Protein AF-A0A849ZH54-F1 (afdb_monomer)

Secondary structure (DSSP, 8-state):
-PPP--EEEE-TTS-EEEEEE-SEEEEETTTEEEEEEEE--GGGT-TT-EEEEEEEEEE-SSSEEEEEEGGGTEEEEGGGEEEEEEETTEEEEEEPTT-SPEE----S-TT-----TTS-SS-EE-SEEEEE----HHHHHHHHHHHHHTT--

Nearest PDB structures (foldseek):
  3qij-assembly2_B  TM=5.606E-01  e=9.334E-01  Homo sapiens
  2ys5-assembly1_A  TM=4.175E-01  e=1.732E-01  Homo sapiens
  2yt2-assembly1_A  TM=3.460E-01  e=4.499E-01  Homo sapiens
  1xr0-assembly1_B  TM=3.762E-01  e=7.457E-01  Homo sapiens
  6ks7-assembly1_D  TM=3.188E-01  e=4.495E+00  Saccharomyces cerevisiae S288C

Structure (mmCIF, N/CA/C/O backbone):
data_AF-A0A849ZH54-F1
#
_entry.id   AF-A0A849ZH54-F1
#
loop_
_atom_site.group_PDB
_atom_site.id
_atom_site.type_symbol
_atom_site.label_atom_id
_atom_site.label_alt_id
_atom_site.label_comp_id
_atom_site.label_asym_id
_atom_site.label_entity_id
_atom_site.label_seq_id
_atom_site.pdbx_PDB_ins_code
_atom_site.Cartn_x
_atom_site.Cartn_y
_atom_site.Cartn_z
_atom_site.occupancy
_atom_site.B_iso_or_equiv
_atom_site.auth_seq_id
_atom_site.auth_comp_id
_atom_site.auth_asym_id
_atom_site.auth_atom_id
_atom_site.pdbx_PDB_model_num
ATOM 1 N N . MET A 1 1 ? 6.884 -21.372 -15.102 1.00 44.75 1 MET A N 1
ATOM 2 C CA . MET A 1 1 ? 6.346 -20.334 -14.201 1.00 44.75 1 MET A CA 1
ATOM 3 C C . MET A 1 1 ? 6.512 -19.010 -14.924 1.00 44.75 1 MET A C 1
ATOM 5 O O . MET A 1 1 ? 7.572 -18.832 -15.516 1.00 44.75 1 MET A O 1
ATOM 9 N N . LYS A 1 2 ? 5.486 -18.153 -15.005 1.00 44.09 2 LYS A N 1
ATOM 10 C CA . LYS A 1 2 ? 5.711 -16.824 -15.589 1.00 44.09 2 LYS A CA 1
ATOM 11 C C . LYS A 1 2 ? 6.677 -16.067 -14.667 1.00 44.09 2 LYS A C 1
ATOM 13 O O . LYS A 1 2 ? 6.489 -16.153 -13.454 1.00 44.09 2 LYS A O 1
ATOM 18 N N . PRO A 1 3 ? 7.700 -15.400 -15.213 1.00 52.31 3 PRO A N 1
ATOM 19 C CA . PRO A 1 3 ? 8.538 -14.484 -14.456 1.00 52.31 3 PRO A CA 1
ATOM 20 C C . PRO A 1 3 ? 7.681 -13.495 -13.671 1.00 52.31 3 PRO A C 1
ATOM 22 O O . PRO A 1 3 ? 6.709 -12.962 -14.210 1.00 52.31 3 PRO A O 1
ATOM 25 N N . TYR A 1 4 ? 8.028 -13.283 -12.404 1.00 55.50 4 TYR A N 1
ATOM 26 C CA . TYR A 1 4 ? 7.468 -12.191 -11.620 1.00 55.50 4 TYR A CA 1
ATOM 27 C C . TYR A 1 4 ? 7.847 -10.873 -12.301 1.00 55.50 4 TYR A C 1
ATOM 29 O O . TYR A 1 4 ? 9.029 -10.602 -12.519 1.00 55.50 4 TYR A O 1
ATOM 37 N N . ARG A 1 5 ? 6.836 -10.087 -12.670 1.00 60.19 5 ARG A N 1
ATOM 38 C CA . ARG A 1 5 ? 7.000 -8.741 -13.214 1.00 60.19 5 ARG A CA 1
ATOM 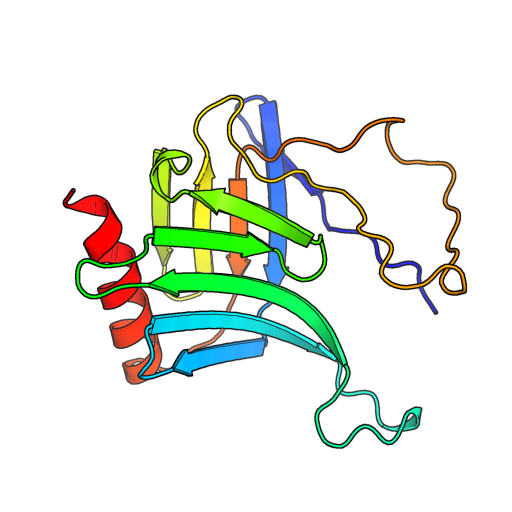39 C C . ARG A 1 5 ? 6.021 -7.813 -12.504 1.00 60.19 5 ARG A C 1
ATOM 41 O O . ARG A 1 5 ? 4.819 -7.956 -12.741 1.00 60.19 5 ARG A O 1
ATOM 48 N N . PRO A 1 6 ? 6.512 -6.879 -11.677 1.00 68.00 6 PRO A N 1
ATOM 49 C CA . PRO A 1 6 ? 5.701 -5.795 -11.153 1.00 68.00 6 PRO A CA 1
ATOM 50 C C . PRO A 1 6 ? 4.933 -5.090 -12.270 1.00 68.00 6 PRO A C 1
ATOM 52 O O . PRO A 1 6 ? 5.495 -4.772 -13.322 1.00 68.00 6 PRO A O 1
ATOM 55 N N . ALA A 1 7 ? 3.642 -4.846 -12.057 1.00 73.56 7 ALA A N 1
ATOM 56 C CA . ALA A 1 7 ? 2.856 -4.044 -12.980 1.00 73.56 7 ALA A CA 1
ATOM 57 C C . ALA A 1 7 ? 3.180 -2.561 -12.756 1.00 73.56 7 ALA A C 1
ATOM 59 O O . ALA A 1 7 ? 2.745 -1.970 -11.767 1.00 73.56 7 ALA A O 1
ATOM 60 N N . LEU A 1 8 ? 3.941 -1.982 -13.687 1.00 81.25 8 LEU A N 1
ATOM 61 C CA . LEU A 1 8 ? 4.301 -0.566 -13.701 1.00 81.25 8 LEU A CA 1
ATOM 62 C C . LEU A 1 8 ? 3.463 0.212 -14.711 1.00 81.25 8 LEU A C 1
ATOM 64 O O . LEU A 1 8 ? 3.198 -0.257 -15.821 1.00 81.25 8 LEU A O 1
ATOM 68 N N . SER A 1 9 ? 3.071 1.425 -14.335 1.00 82.69 9 SER A N 1
ATOM 69 C CA . SER A 1 9 ? 2.303 2.331 -15.184 1.00 82.69 9 SER A CA 1
ATOM 70 C C . SER A 1 9 ? 2.803 3.766 -15.063 1.00 82.69 9 SER A C 1
ATOM 72 O O . SER A 1 9 ? 3.165 4.216 -13.981 1.00 82.69 9 SER A O 1
ATOM 74 N N . ALA A 1 10 ? 2.840 4.485 -16.185 1.00 83.75 10 ALA A N 1
ATOM 75 C CA . ALA A 1 10 ? 3.179 5.902 -16.188 1.00 83.75 10 ALA A CA 1
ATOM 76 C C . ALA A 1 10 ? 1.974 6.735 -15.731 1.00 83.75 10 ALA A C 1
ATOM 78 O O . ALA A 1 10 ? 0.859 6.560 -16.232 1.00 83.75 10 ALA A O 1
ATOM 79 N N . MET A 1 11 ? 2.215 7.658 -14.808 1.00 81.25 11 MET A N 1
ATOM 80 C CA . MET A 1 11 ? 1.235 8.617 -14.316 1.00 81.25 11 MET A CA 1
ATOM 81 C C . MET A 1 11 ? 1.152 9.856 -15.230 1.00 81.25 11 MET A C 1
ATOM 83 O O . MET A 1 11 ? 2.096 10.150 -15.969 1.00 81.25 11 MET A O 1
ATOM 87 N N . PRO A 1 12 ? 0.039 10.622 -15.199 1.00 78.69 12 PRO A N 1
ATOM 88 C CA . PRO A 1 12 ? -0.126 11.825 -16.025 1.00 78.69 12 PRO A CA 1
ATOM 89 C C . PRO A 1 12 ? 0.923 12.925 -15.800 1.00 78.69 12 PRO A C 1
ATOM 91 O O . PRO A 1 12 ? 1.134 13.754 -16.683 1.00 78.69 12 PRO A O 1
ATOM 94 N N . ASP A 1 13 ? 1.560 12.947 -14.631 1.00 79.12 13 ASP A N 1
ATOM 95 C CA . ASP A 1 13 ? 2.627 13.879 -14.245 1.00 79.12 13 ASP A CA 1
ATOM 96 C C . ASP A 1 13 ? 4.038 13.394 -14.633 1.00 79.12 13 ASP A C 1
ATOM 98 O O . ASP A 1 13 ? 5.017 14.114 -14.430 1.00 79.12 13 ASP A O 1
ATOM 102 N N . GLY A 1 14 ? 4.146 12.204 -15.231 1.00 78.94 14 GLY A N 1
ATOM 103 C CA . GLY A 1 14 ? 5.406 11.579 -15.630 1.00 78.94 14 GLY A CA 1
ATOM 104 C C . GLY A 1 14 ? 6.041 10.680 -14.566 1.00 78.94 14 GLY A C 1
ATOM 105 O O . GLY A 1 14 ? 7.087 10.097 -14.847 1.00 78.94 14 GLY A O 1
ATOM 106 N N . GLY A 1 15 ? 5.431 10.542 -13.384 1.00 85.44 15 GLY A N 1
ATOM 107 C CA . GLY A 1 15 ? 5.848 9.581 -12.364 1.00 85.44 15 GLY A CA 1
ATOM 108 C C . GLY A 1 15 ? 5.530 8.129 -12.737 1.00 85.44 15 GLY A C 1
ATOM 109 O O . GLY A 1 15 ? 4.775 7.862 -13.677 1.00 85.44 15 GLY A O 1
ATOM 110 N N . ILE A 1 16 ? 6.091 7.177 -11.991 1.00 88.12 16 ILE A N 1
ATOM 111 C CA . ILE A 1 16 ? 5.796 5.747 -12.145 1.00 88.12 16 ILE A CA 1
ATOM 112 C C . ILE A 1 16 ? 4.961 5.261 -10.959 1.00 88.12 16 ILE A C 1
ATOM 114 O O . ILE A 1 16 ? 5.320 5.481 -9.806 1.00 88.12 16 ILE A O 1
ATOM 118 N N . GLU A 1 17 ? 3.850 4.591 -11.254 1.0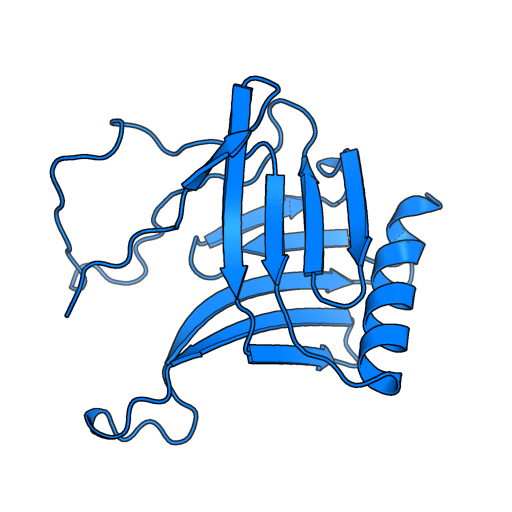0 88.56 17 GLU A N 1
ATOM 119 C CA . GLU A 1 17 ? 2.994 3.920 -10.278 1.00 88.56 17 GLU A CA 1
ATOM 120 C C . GLU A 1 17 ? 3.162 2.406 -10.396 1.00 88.56 17 GLU A C 1
ATOM 122 O O . GLU A 1 17 ? 3.014 1.845 -11.490 1.00 88.56 17 GLU A O 1
ATOM 127 N N . GLN A 1 18 ? 3.397 1.745 -9.262 1.00 88.12 18 GLN A N 1
ATOM 128 C CA . GLN A 1 18 ? 3.214 0.302 -9.136 1.00 88.12 18 GLN A CA 1
ATOM 129 C C . GLN A 1 18 ? 1.844 0.004 -8.529 1.00 88.12 18 GLN A C 1
ATOM 131 O O . GLN A 1 18 ? 1.379 0.711 -7.634 1.00 88.12 18 GLN A O 1
ATOM 136 N N . SER A 1 19 ? 1.189 -1.063 -8.992 1.00 88.19 19 SER A N 1
ATOM 137 C CA . SER A 1 19 ? -0.067 -1.509 -8.385 1.00 88.19 19 SER A CA 1
ATOM 138 C C . SER A 1 19 ? -0.172 -3.021 -8.249 1.00 88.19 19 SER A C 1
ATOM 140 O O . SER A 1 19 ? 0.349 -3.758 -9.087 1.00 88.19 19 SER A O 1
ATOM 142 N N . PHE A 1 20 ? -0.869 -3.475 -7.207 1.00 86.12 20 PHE A N 1
ATOM 143 C CA . PHE A 1 20 ? -1.232 -4.881 -7.022 1.00 86.12 20 PHE A CA 1
ATOM 144 C C . PHE A 1 20 ? -2.601 -5.028 -6.344 1.00 86.12 20 PHE A C 1
ATOM 146 O O . PHE A 1 20 ? -3.159 -4.064 -5.809 1.00 86.12 20 PHE A O 1
ATOM 153 N N . GLN A 1 21 ? -3.161 -6.238 -6.405 1.00 89.06 21 GLN A N 1
ATOM 154 C CA . GLN A 1 21 ? -4.436 -6.577 -5.779 1.00 89.06 21 GLN A CA 1
ATOM 155 C C . GLN A 1 21 ? -4.178 -7.399 -4.516 1.00 89.06 21 GLN A C 1
ATOM 157 O O . GLN A 1 21 ? -3.846 -8.579 -4.587 1.00 89.06 21 GLN A O 1
ATOM 162 N N . ALA A 1 22 ? -4.394 -6.800 -3.352 1.00 89.81 22 ALA A N 1
ATOM 163 C CA . ALA A 1 22 ? -4.395 -7.521 -2.097 1.00 89.81 22 ALA A CA 1
ATOM 164 C C . ALA A 1 22 ? -5.680 -8.351 -1.957 1.00 89.81 22 ALA A C 1
ATOM 166 O O . ALA A 1 22 ? -6.802 -7.842 -2.062 1.00 89.81 22 ALA A O 1
ATOM 167 N N . ASN A 1 23 ? -5.512 -9.645 -1.703 1.00 85.56 23 ASN A N 1
ATOM 168 C CA . ASN A 1 23 ? -6.587 -10.558 -1.309 1.00 85.56 23 ASN A CA 1
ATOM 169 C C . ASN A 1 23 ? -6.496 -10.956 0.173 1.00 85.56 23 ASN A C 1
ATOM 171 O O . ASN A 1 23 ? -7.401 -11.604 0.697 1.00 85.56 23 ASN A O 1
ATOM 175 N N . VAL A 1 24 ? -5.433 -10.523 0.850 1.00 85.38 24 VAL A N 1
ATOM 176 C CA . VAL A 1 24 ? -5.253 -10.591 2.294 1.00 85.38 24 VAL A CA 1
ATOM 177 C C . VAL A 1 24 ? -5.009 -9.178 2.801 1.00 85.38 24 VAL A C 1
ATOM 179 O O . VAL A 1 24 ? -4.145 -8.472 2.290 1.00 85.38 24 VAL A O 1
ATOM 182 N N . VAL A 1 25 ? -5.769 -8.772 3.813 1.00 88.94 25 VAL A N 1
ATOM 183 C CA . VAL A 1 25 ? -5.504 -7.551 4.577 1.00 88.94 25 VAL A CA 1
ATOM 184 C C . VAL A 1 25 ? -5.599 -7.914 6.046 1.00 88.94 25 VAL A C 1
ATOM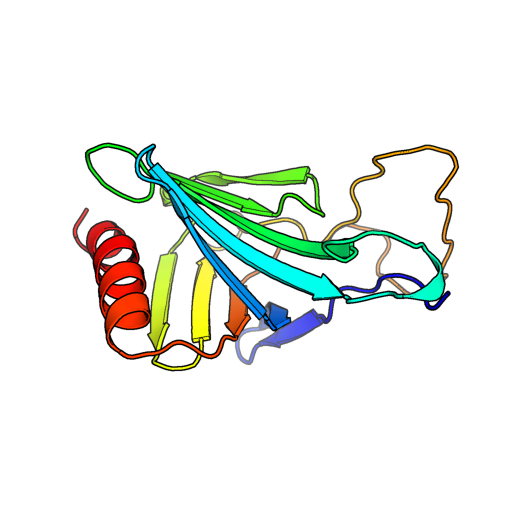 186 O O . VAL A 1 25 ? -6.624 -8.454 6.475 1.00 88.94 25 VAL A O 1
ATOM 189 N N . ALA A 1 26 ? -4.529 -7.662 6.787 1.00 86.94 26 ALA A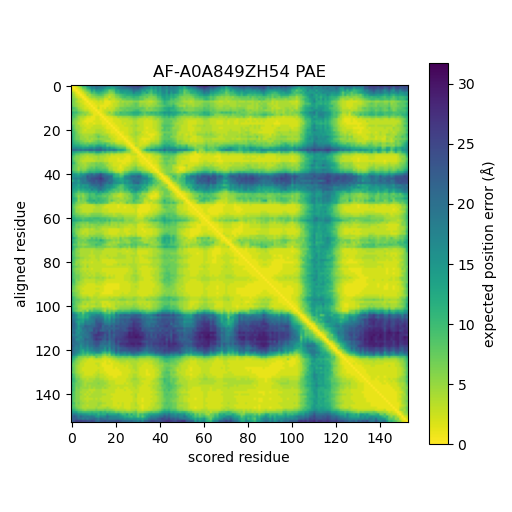 N 1
ATOM 190 C CA . ALA A 1 26 ? -4.409 -8.011 8.193 1.00 86.94 26 ALA A CA 1
ATOM 191 C C . ALA A 1 26 ? -3.962 -6.798 9.006 1.00 86.94 26 ALA A C 1
ATOM 193 O O . ALA A 1 26 ? -3.185 -5.975 8.531 1.00 86.94 26 ALA A O 1
ATOM 194 N N . THR A 1 27 ? -4.467 -6.713 10.229 1.00 84.44 27 THR A N 1
ATOM 195 C CA . THR A 1 27 ? -4.065 -5.731 11.236 1.00 84.44 27 THR A CA 1
ATOM 196 C C . THR A 1 27 ? -3.668 -6.506 12.479 1.00 84.44 27 THR A C 1
ATOM 198 O O . THR A 1 27 ? -4.493 -7.265 12.998 1.00 84.44 27 THR A O 1
ATOM 201 N N . GLU A 1 28 ? -2.437 -6.347 12.942 1.00 81.56 28 GLU A N 1
ATOM 202 C CA . GLU A 1 28 ? -1.966 -6.955 14.184 1.00 81.56 28 GLU A CA 1
ATOM 203 C C . GLU A 1 28 ? -2.032 -5.941 15.329 1.00 81.56 28 GLU A C 1
ATOM 205 O O . GLU A 1 28 ? -1.839 -4.744 15.122 1.00 81.56 28 GLU A O 1
ATOM 210 N N . GLU A 1 29 ? -2.315 -6.422 16.545 1.00 67.25 29 GLU A N 1
ATOM 211 C CA . GLU A 1 29 ? -2.353 -5.580 17.754 1.00 67.25 29 GLU A CA 1
ATOM 212 C C . GLU A 1 29 ? -0.990 -4.925 18.048 1.00 67.25 29 GLU A C 1
ATOM 214 O O . GLU A 1 29 ? -0.941 -3.904 18.725 1.00 67.25 29 GLU A O 1
ATOM 219 N N . GLU A 1 30 ? 0.100 -5.485 17.512 1.00 64.81 30 GLU A N 1
ATOM 220 C CA . GLU A 1 30 ? 1.484 -5.033 17.712 1.00 64.81 30 GLU A CA 1
ATOM 221 C C . GLU A 1 30 ? 1.950 -3.984 16.683 1.00 64.81 30 GLU A C 1
ATOM 223 O O . GLU A 1 30 ? 3.148 -3.798 16.504 1.00 64.81 30 GLU A O 1
ATOM 228 N N . GLY A 1 31 ? 1.022 -3.286 16.015 1.00 82.75 31 GLY A N 1
ATOM 229 C CA . GLY A 1 31 ? 1.376 -2.142 15.169 1.00 82.75 31 GLY A CA 1
ATOM 230 C C . GLY A 1 31 ? 1.779 -2.518 13.743 1.00 82.75 31 GLY A C 1
ATOM 231 O O . GLY A 1 31 ? 2.715 -1.960 13.186 1.00 82.75 31 GLY A O 1
ATOM 232 N N . LEU A 1 32 ? 1.078 -3.468 13.119 1.00 89.44 32 LEU A N 1
ATOM 233 C CA . LEU A 1 32 ? 1.321 -3.824 11.719 1.00 89.44 32 LEU A CA 1
ATOM 234 C C . LEU A 1 32 ? 0.019 -3.851 10.924 1.00 89.44 32 LEU A C 1
ATOM 236 O O . LEU A 1 32 ? -0.928 -4.556 11.279 1.00 89.44 32 LEU A O 1
ATOM 240 N N . LEU A 1 33 ? -0.003 -3.138 9.800 1.00 92.81 33 LEU A N 1
ATOM 241 C CA . LEU A 1 33 ? -1.028 -3.262 8.768 1.00 92.81 33 LEU A CA 1
ATOM 242 C C . LEU A 1 33 ? -0.401 -3.878 7.513 1.00 92.81 33 LEU A C 1
ATOM 244 O O . LEU A 1 33 ? 0.474 -3.294 6.883 1.00 92.81 33 LEU A O 1
ATOM 248 N N . ALA A 1 34 ? -0.866 -5.065 7.135 1.00 92.06 34 ALA A N 1
ATOM 249 C CA . ALA A 1 34 ? -0.330 -5.825 6.014 1.00 92.06 34 ALA A CA 1
ATOM 250 C C . ALA A 1 34 ? -1.357 -5.965 4.887 1.00 92.06 34 ALA A C 1
ATOM 252 O O . ALA A 1 34 ? -2.496 -6.378 5.117 1.00 92.06 34 ALA A O 1
ATOM 253 N N . PHE A 1 35 ? -0.925 -5.707 3.655 1.00 92.50 35 PHE A N 1
ATOM 254 C CA . PHE A 1 35 ? -1.660 -5.996 2.429 1.00 92.50 35 PHE A CA 1
ATOM 255 C C . PHE A 1 35 ? -0.891 -7.030 1.614 1.00 92.50 35 PHE A C 1
ATOM 257 O O . PHE A 1 35 ? 0.231 -6.777 1.183 1.00 92.50 35 PHE A O 1
ATOM 264 N N . GLY A 1 36 ? -1.500 -8.188 1.377 1.00 88.44 36 GLY A N 1
ATOM 265 C CA . GLY A 1 36 ? -0.874 -9.303 0.681 1.00 88.44 36 GLY A CA 1
ATOM 266 C C . GLY A 1 36 ? -1.664 -9.766 -0.536 1.00 88.44 36 GLY A C 1
ATOM 267 O O . GLY A 1 36 ? -2.891 -9.878 -0.485 1.00 88.44 36 GLY A O 1
ATOM 268 N N . GLU A 1 37 ? -0.955 -10.099 -1.613 1.00 85.00 37 GLU A N 1
ATOM 269 C CA . GLU A 1 37 ? -1.465 -10.962 -2.678 1.00 85.00 37 GLU A CA 1
ATOM 270 C C . GLU A 1 37 ? -0.953 -12.386 -2.457 1.00 85.00 37 GLU A C 1
ATOM 272 O O . GLU A 1 37 ? 0.243 -12.660 -2.564 1.00 85.00 37 GLU A O 1
ATOM 277 N N . VAL A 1 38 ? -1.865 -13.303 -2.152 1.00 79.19 38 VAL A N 1
ATOM 278 C CA . VAL A 1 38 ? -1.578 -14.719 -1.929 1.00 79.19 38 VAL A CA 1
ATOM 279 C C . VAL A 1 38 ? -2.158 -15.549 -3.065 1.00 79.19 38 VAL A C 1
ATOM 281 O O . VAL A 1 38 ? -3.376 -15.651 -3.223 1.00 79.19 38 VAL A O 1
ATOM 284 N N . LEU A 1 39 ? -1.293 -16.200 -3.840 1.00 78.00 39 LEU A N 1
ATOM 285 C CA . LEU A 1 39 ? -1.711 -17.187 -4.829 1.00 78.00 39 LEU A CA 1
ATOM 286 C C . LEU A 1 39 ? -1.946 -18.534 -4.145 1.00 78.00 39 LEU A C 1
ATOM 288 O O . LEU A 1 39 ? -1.014 -19.161 -3.633 1.00 78.00 39 LEU A O 1
ATOM 292 N N . LEU A 1 40 ? -3.195 -18.995 -4.159 1.00 70.50 40 LEU A N 1
ATOM 293 C CA . LEU A 1 40 ? -3.553 -20.341 -3.723 1.00 70.50 40 LEU A CA 1
ATOM 294 C C . LEU A 1 40 ? -3.071 -21.338 -4.783 1.00 70.50 40 LEU A C 1
ATOM 296 O O . LEU A 1 40 ? -3.651 -21.429 -5.863 1.00 70.50 40 LEU A O 1
ATOM 300 N N . ASP A 1 41 ? -1.988 -22.053 -4.488 1.00 65.38 41 ASP A N 1
ATOM 301 C CA . ASP A 1 41 ? -1.366 -22.993 -5.422 1.00 65.38 41 ASP A CA 1
ATOM 302 C C . ASP A 1 41 ? -1.356 -24.417 -4.844 1.00 65.38 41 ASP A C 1
ATOM 304 O O . ASP A 1 41 ? -0.405 -24.848 -4.186 1.00 65.38 41 ASP A O 1
ATOM 308 N N . ASP A 1 42 ? -2.447 -25.142 -5.102 1.00 52.16 42 ASP A N 1
ATOM 309 C CA . ASP A 1 42 ? -2.670 -26.553 -4.747 1.00 52.16 42 ASP A CA 1
ATOM 310 C C . ASP A 1 42 ? -1.485 -27.498 -5.093 1.00 52.16 42 ASP A C 1
ATOM 312 O O . ASP A 1 42 ? -1.039 -28.245 -4.219 1.00 52.16 42 ASP A O 1
ATOM 316 N N . PRO A 1 43 ? -0.849 -27.448 -6.288 1.00 57.06 43 PRO A N 1
ATOM 317 C CA . PRO A 1 43 ? 0.245 -28.364 -6.642 1.00 57.06 43 PRO A CA 1
ATOM 318 C C . PRO A 1 43 ? 1.534 -28.213 -5.817 1.00 57.06 43 PRO A C 1
ATOM 320 O O . PRO A 1 43 ? 2.377 -29.110 -5.869 1.00 57.06 43 PRO A O 1
ATOM 323 N N . ARG A 1 44 ? 1.719 -27.122 -5.059 1.00 58.38 44 ARG A N 1
ATOM 324 C CA . ARG A 1 44 ? 2.860 -26.968 -4.135 1.00 58.38 44 ARG A CA 1
ATOM 325 C C . ARG A 1 44 ? 2.559 -27.458 -2.717 1.00 58.38 44 ARG A C 1
ATOM 327 O O . ARG A 1 44 ? 3.471 -27.500 -1.896 1.00 58.38 44 ARG A O 1
ATOM 334 N N . GLY A 1 45 ? 1.310 -27.840 -2.430 1.00 55.41 45 GLY A N 1
ATOM 335 C CA . GLY A 1 45 ? 0.898 -28.358 -1.125 1.00 55.41 45 GLY A CA 1
ATOM 336 C C . GLY A 1 45 ? 1.057 -27.353 0.020 1.00 55.41 45 GLY A C 1
ATOM 337 O O . GLY A 1 45 ? 1.158 -27.764 1.174 1.00 55.41 45 GLY A O 1
ATOM 338 N N . LEU A 1 46 ? 1.116 -26.051 -0.284 1.00 57.44 46 LEU A N 1
ATOM 339 C CA . LEU A 1 46 ? 1.213 -25.004 0.728 1.00 57.44 46 LEU A CA 1
ATOM 340 C C . LEU A 1 46 ? -0.199 -24.693 1.245 1.00 57.44 46 LEU A C 1
ATOM 342 O O . LEU A 1 46 ? -0.995 -24.126 0.495 1.00 57.44 46 LEU A O 1
ATOM 346 N N . PRO A 1 47 ? -0.525 -25.019 2.511 1.00 58.69 47 PRO A N 1
ATOM 347 C CA . PRO A 1 47 ? -1.888 -24.901 3.039 1.00 58.69 47 PRO A CA 1
ATOM 348 C C . PRO A 1 47 ? -2.423 -23.462 3.055 1.00 58.69 47 PRO A C 1
ATOM 350 O O . PRO A 1 47 ? -3.628 -23.261 3.167 1.00 58.69 47 PRO A O 1
ATOM 353 N N . PHE A 1 48 ? -1.536 -22.474 2.920 1.00 67.25 48 PHE A N 1
ATOM 354 C CA . PHE A 1 48 ? -1.856 -21.051 2.982 1.00 67.25 48 PHE A CA 1
ATOM 355 C C . PHE A 1 48 ? -1.527 -20.298 1.682 1.00 67.25 48 PHE A C 1
ATOM 357 O O . PHE A 1 48 ? -1.651 -19.083 1.651 1.00 67.25 48 PHE A O 1
ATOM 364 N N . GLY A 1 49 ? -1.126 -20.992 0.607 1.00 72.06 49 GLY A N 1
ATOM 365 C CA . GLY A 1 49 ? -0.714 -20.366 -0.656 1.00 72.06 49 GLY A CA 1
ATOM 366 C C . GLY A 1 49 ? 0.709 -19.788 -0.644 1.00 72.06 49 GLY A C 1
ATOM 367 O O . GLY A 1 49 ? 1.520 -20.092 0.227 1.00 72.06 49 GLY A O 1
ATOM 368 N N . THR A 1 50 ? 1.047 -19.003 -1.670 1.00 73.56 50 THR A N 1
ATOM 369 C CA . THR A 1 50 ? 2.328 -18.286 -1.814 1.00 73.56 50 THR A CA 1
ATOM 370 C C . THR A 1 50 ? 2.074 -16.790 -1.877 1.00 73.56 50 THR A C 1
ATOM 372 O O . THR A 1 50 ? 1.336 -16.345 -2.753 1.00 73.56 50 THR A O 1
ATOM 375 N N . VAL A 1 51 ? 2.711 -16.029 -0.990 1.00 72.00 51 VAL A N 1
ATOM 376 C CA . VAL A 1 51 ? 2.724 -14.562 -1.052 1.00 72.00 51 VAL A CA 1
ATOM 377 C C . VAL A 1 51 ? 3.521 -14.127 -2.284 1.00 72.00 51 VAL A C 1
ATOM 379 O O . VAL A 1 51 ? 4.638 -14.597 -2.491 1.00 72.00 51 VAL A O 1
ATOM 382 N N . VAL A 1 52 ? 2.928 -13.273 -3.116 1.00 73.56 52 VAL A N 1
ATOM 383 C CA . VAL A 1 52 ? 3.544 -12.720 -4.335 1.00 73.56 52 VAL A CA 1
ATOM 384 C C . VAL A 1 52 ? 3.832 -11.232 -4.194 1.00 73.56 52 VAL A C 1
ATOM 386 O O . VAL A 1 52 ? 4.852 -10.778 -4.696 1.00 73.56 52 VAL A O 1
ATOM 389 N N . HIS A 1 53 ? 2.971 -10.509 -3.480 1.00 74.62 53 HIS A N 1
ATOM 390 C CA . HIS A 1 53 ? 3.174 -9.115 -3.105 1.00 74.62 53 HIS A CA 1
ATOM 391 C C . HIS A 1 53 ? 2.830 -8.941 -1.637 1.00 74.62 53 HIS A C 1
ATOM 393 O O . HIS A 1 53 ? 1.834 -9.507 -1.175 1.00 74.62 53 HIS A O 1
ATOM 399 N N . SER A 1 54 ? 3.626 -8.158 -0.916 1.00 83.44 54 SER A N 1
ATOM 400 C CA . SER A 1 54 ? 3.317 -7.800 0.466 1.00 83.44 54 SER A CA 1
ATOM 401 C C . SER A 1 54 ? 3.754 -6.377 0.760 1.00 83.44 54 SER A C 1
ATOM 403 O O . SER A 1 54 ? 4.949 -6.113 0.863 1.00 83.44 54 SER A O 1
ATOM 405 N N . LEU A 1 55 ? 2.778 -5.491 0.938 1.00 90.81 55 LEU A N 1
ATOM 406 C CA . LEU A 1 55 ? 2.994 -4.183 1.534 1.00 90.81 55 LEU A CA 1
ATOM 407 C C . LEU A 1 55 ? 2.770 -4.293 3.039 1.00 90.81 55 LEU A C 1
ATOM 409 O O . LEU A 1 55 ? 1.701 -4.721 3.474 1.00 90.81 55 LEU A O 1
ATOM 413 N N . LEU A 1 56 ? 3.764 -3.888 3.809 1.00 92.56 56 LEU A N 1
ATOM 414 C CA . LEU A 1 56 ? 3.713 -3.793 5.255 1.00 92.56 56 LEU A CA 1
ATOM 415 C C . LEU A 1 56 ? 3.749 -2.319 5.640 1.00 92.56 56 LEU A C 1
ATOM 417 O O . LEU A 1 56 ? 4.527 -1.543 5.092 1.00 92.56 56 LEU A O 1
ATOM 421 N N . ILE A 1 57 ? 2.883 -1.935 6.563 1.00 93.88 57 ILE A N 1
ATOM 422 C CA . ILE A 1 57 ? 2.856 -0.605 7.155 1.00 93.88 57 ILE A CA 1
ATOM 423 C C . ILE A 1 57 ? 3.113 -0.808 8.632 1.00 93.88 57 ILE A C 1
ATOM 425 O O . ILE A 1 57 ? 2.286 -1.396 9.334 1.00 93.88 57 ILE A O 1
ATOM 429 N N . HIS A 1 58 ? 4.287 -0.366 9.056 1.00 93.00 58 HIS A N 1
ATOM 430 C CA . HIS A 1 58 ? 4.706 -0.393 10.446 1.00 93.00 58 HIS A CA 1
ATOM 431 C C . HIS A 1 58 ? 4.050 0.784 11.150 1.00 93.00 58 HIS A C 1
ATOM 433 O O . HIS A 1 58 ? 4.054 1.902 10.633 1.00 93.00 58 HIS A O 1
ATOM 439 N N . CYS A 1 59 ? 3.433 0.516 12.288 1.00 90.88 59 CYS A N 1
ATOM 440 C CA . CYS A 1 59 ? 2.723 1.485 13.099 1.00 90.88 59 CYS A CA 1
ATOM 441 C C . CYS A 1 59 ? 3.247 1.437 14.533 1.00 90.88 59 CYS A C 1
ATOM 443 O O . CYS A 1 59 ? 3.543 0.363 15.056 1.00 90.88 59 CYS A O 1
ATOM 445 N N . ASP A 1 60 ? 3.284 2.589 15.181 1.00 88.25 60 ASP A N 1
ATOM 446 C CA . ASP A 1 60 ? 3.578 2.731 16.598 1.00 88.25 60 ASP A CA 1
ATOM 447 C C . ASP A 1 60 ? 2.344 3.254 17.363 1.00 88.25 60 ASP A C 1
ATOM 449 O O . ASP A 1 60 ? 1.200 3.096 16.923 1.00 88.25 60 ASP A O 1
ATOM 453 N N . GLU A 1 61 ? 2.560 3.825 18.552 1.00 82.62 61 GLU A N 1
ATOM 454 C CA . GLU A 1 61 ? 1.484 4.412 19.357 1.00 82.62 61 GLU A CA 1
ATOM 455 C C . GLU A 1 61 ? 0.899 5.693 18.731 1.00 82.62 61 GLU A C 1
ATOM 457 O O . GLU A 1 61 ? -0.262 6.018 19.002 1.00 82.62 61 GLU A O 1
ATOM 462 N N . ASP A 1 62 ? 1.671 6.391 17.892 1.00 81.94 62 ASP A N 1
ATOM 463 C CA . ASP A 1 62 ? 1.316 7.668 17.271 1.00 81.94 62 ASP A CA 1
ATOM 464 C C . ASP A 1 62 ? 0.773 7.498 15.834 1.00 81.94 62 ASP A C 1
ATOM 466 O O . ASP A 1 62 ? 0.048 8.365 15.334 1.00 81.94 62 ASP A O 1
ATOM 470 N N . GLY A 1 63 ? 1.021 6.357 15.185 1.00 86.38 63 GLY A N 1
ATOM 471 C CA . GLY A 1 63 ? 0.416 5.985 13.910 1.00 86.38 63 GLY A CA 1
ATOM 472 C C . GLY A 1 63 ? 1.374 5.253 12.969 1.00 86.38 63 GLY A C 1
ATOM 473 O O . GLY A 1 63 ? 2.311 4.599 13.404 1.00 86.38 63 GLY A O 1
ATOM 474 N N . PRO A 1 64 ? 1.120 5.286 11.653 1.00 91.19 64 PRO A N 1
ATOM 475 C CA . PRO A 1 64 ? 2.035 4.725 10.662 1.00 91.19 64 PRO A CA 1
ATOM 476 C C . PRO A 1 64 ? 3.407 5.423 10.642 1.00 91.19 64 PRO A C 1
ATOM 478 O O . PRO A 1 64 ? 3.483 6.619 10.375 1.00 91.19 64 PRO A O 1
ATOM 481 N N . GLU A 1 65 ? 4.484 4.660 10.826 1.00 92.81 65 GLU A N 1
ATOM 482 C CA . GLU A 1 65 ? 5.869 5.155 10.828 1.00 92.81 65 GLU A CA 1
ATOM 483 C C . GLU A 1 65 ? 6.616 4.845 9.531 1.00 92.81 65 GLU A C 1
ATOM 485 O O . GLU A 1 65 ? 7.374 5.677 9.043 1.00 92.81 65 GLU A O 1
ATOM 490 N N . ALA A 1 66 ? 6.396 3.667 8.941 1.00 93.38 66 ALA A N 1
ATOM 491 C CA . ALA A 1 66 ? 7.137 3.234 7.760 1.00 93.38 66 ALA A CA 1
ATOM 492 C C . ALA A 1 66 ? 6.300 2.353 6.835 1.00 93.38 66 ALA A C 1
ATOM 494 O O . ALA A 1 66 ? 5.389 1.637 7.258 1.00 93.38 66 ALA A O 1
ATOM 495 N N . ILE A 1 67 ? 6.650 2.384 5.553 1.00 93.31 67 ILE A N 1
ATOM 496 C CA . ILE A 1 67 ? 6.082 1.537 4.510 1.00 93.31 67 ILE A CA 1
ATOM 497 C C . ILE A 1 67 ? 7.188 0.644 3.973 1.00 93.31 67 ILE A C 1
ATOM 499 O O . ILE A 1 67 ? 8.185 1.130 3.446 1.00 93.31 67 ILE A O 1
ATOM 503 N N . GLU A 1 68 ? 6.983 -0.662 4.049 1.00 91.38 68 GLU A N 1
ATOM 504 C CA . GLU A 1 68 ? 7.906 -1.668 3.546 1.00 91.38 68 GLU A CA 1
ATOM 505 C C . GLU A 1 68 ? 7.246 -2.500 2.452 1.00 91.38 68 GLU A C 1
ATOM 507 O O . GLU A 1 68 ? 6.168 -3.073 2.626 1.00 91.38 68 GLU A O 1
ATOM 512 N N . PHE A 1 69 ? 7.935 -2.622 1.322 1.00 86.38 69 PHE A N 1
ATOM 513 C CA . PHE A 1 69 ? 7.573 -3.568 0.287 1.00 86.38 69 PHE A CA 1
ATOM 514 C C . PHE A 1 69 ? 8.409 -4.834 0.449 1.00 86.38 69 PHE A C 1
ATOM 516 O O . PHE A 1 69 ? 9.489 -4.986 -0.122 1.00 86.38 69 PHE A O 1
ATOM 523 N N . ASN A 1 70 ? 7.915 -5.750 1.276 1.00 78.44 70 ASN A N 1
ATOM 524 C CA . ASN A 1 70 ? 8.712 -6.872 1.764 1.00 78.44 70 ASN A CA 1
ATOM 525 C C . ASN A 1 70 ? 9.158 -7.835 0.637 1.00 78.44 70 ASN A C 1
ATOM 527 O O . ASN A 1 70 ? 10.259 -8.377 0.702 1.00 78.44 70 ASN A O 1
ATOM 531 N N . ASP A 1 71 ? 8.396 -7.990 -0.457 1.00 73.50 71 ASP A N 1
ATOM 532 C CA . ASP A 1 71 ? 8.844 -8.770 -1.629 1.00 73.50 71 ASP A CA 1
ATOM 533 C C . ASP A 1 71 ? 9.978 -8.098 -2.422 1.00 73.50 71 ASP A C 1
ATOM 535 O O . ASP A 1 71 ? 10.690 -8.767 -3.174 1.00 73.50 71 ASP A O 1
ATOM 539 N N . GLN A 1 72 ? 10.175 -6.795 -2.230 1.00 73.38 72 GLN A N 1
ATOM 540 C CA . GLN A 1 72 ? 11.220 -5.995 -2.865 1.00 73.38 72 GLN A CA 1
ATOM 541 C C . GLN A 1 72 ? 12.282 -5.525 -1.868 1.00 73.38 72 GLN A C 1
ATOM 543 O O . GLN A 1 72 ? 13.132 -4.724 -2.243 1.00 73.38 72 GLN A O 1
ATOM 548 N N . GLY A 1 73 ? 12.252 -6.030 -0.626 1.00 75.00 73 GLY A N 1
ATOM 549 C CA . GLY A 1 73 ? 13.238 -5.774 0.427 1.00 75.00 73 GLY A CA 1
ATOM 550 C C . GLY A 1 73 ? 13.620 -4.303 0.587 1.00 75.00 73 GLY A C 1
ATOM 551 O O . GLY A 1 73 ? 14.787 -4.001 0.840 1.00 75.00 73 GLY A O 1
ATOM 552 N N . ASN A 1 74 ? 12.663 -3.398 0.391 1.00 82.31 74 ASN A N 1
ATOM 553 C CA . ASN A 1 74 ? 12.865 -1.969 0.542 1.00 82.31 74 ASN A CA 1
ATOM 554 C C . ASN A 1 74 ? 11.761 -1.347 1.388 1.00 82.31 74 ASN A C 1
ATOM 556 O O . ASN A 1 74 ? 10.639 -1.844 1.467 1.00 82.31 74 ASN A O 1
ATOM 560 N N . ALA A 1 75 ? 12.126 -0.263 2.057 1.00 90.94 75 ALA A N 1
ATOM 561 C CA . ALA A 1 75 ? 11.246 0.471 2.936 1.00 90.94 75 ALA A CA 1
ATOM 562 C C . ALA A 1 75 ? 11.550 1.962 2.835 1.00 90.94 75 ALA A C 1
ATOM 564 O O . ALA A 1 75 ? 12.674 2.356 2.512 1.00 90.94 75 ALA A O 1
ATOM 565 N N . VAL A 1 76 ? 10.537 2.767 3.119 1.00 92.56 76 VAL A N 1
ATOM 566 C CA . VAL A 1 76 ? 10.640 4.214 3.281 1.00 92.56 76 VAL A CA 1
ATOM 567 C C . VAL A 1 76 ? 9.916 4.616 4.557 1.00 92.56 76 VAL A C 1
ATOM 569 O O . VAL A 1 76 ? 8.930 3.987 4.946 1.00 92.56 76 VAL A O 1
ATOM 572 N N . GLU A 1 77 ? 10.401 5.671 5.197 1.00 94.38 77 GLU A N 1
ATOM 573 C CA . GLU A 1 77 ? 9.717 6.289 6.333 1.00 94.38 77 GLU A CA 1
ATOM 574 C C . GLU A 1 77 ? 8.439 6.991 5.852 1.00 94.38 77 GLU A C 1
ATOM 576 O O . GLU A 1 77 ? 8.335 7.402 4.691 1.00 94.38 77 GLU A O 1
ATOM 581 N N . MET A 1 78 ? 7.468 7.181 6.742 1.00 92.62 78 MET A N 1
ATOM 582 C CA . MET A 1 78 ? 6.213 7.866 6.421 1.00 92.62 78 MET A CA 1
ATOM 583 C C . MET A 1 78 ? 6.446 9.327 6.015 1.00 92.62 78 MET A C 1
ATOM 585 O O . MET A 1 78 ? 5.703 9.866 5.198 1.00 92.62 78 MET A O 1
ATOM 589 N N . ASP A 1 79 ? 7.544 9.935 6.471 1.00 92.62 79 ASP A N 1
ATOM 590 C CA . ASP A 1 79 ? 8.004 11.241 5.995 1.00 92.62 79 ASP A CA 1
ATOM 591 C C . ASP A 1 79 ? 8.226 11.271 4.477 1.00 92.62 79 ASP A C 1
ATOM 593 O O . ASP A 1 79 ? 8.057 12.313 3.855 1.00 92.62 79 ASP A O 1
ATOM 597 N N . SER A 1 80 ? 8.557 10.156 3.834 1.00 94.50 80 SER A N 1
ATOM 598 C CA . SER A 1 80 ? 8.712 10.106 2.378 1.00 94.50 80 SER A CA 1
ATOM 599 C C . SER A 1 80 ? 7.384 10.065 1.623 1.00 94.50 80 SER A C 1
ATOM 601 O O . SER A 1 80 ? 7.356 10.187 0.396 1.00 94.50 80 SER A O 1
ATOM 603 N N . VAL A 1 81 ? 6.260 9.931 2.327 1.00 94.12 81 VAL A N 1
ATOM 604 C CA . VAL A 1 81 ? 4.917 9.946 1.752 1.00 94.12 81 VAL A CA 1
ATOM 605 C C . VAL A 1 81 ? 4.395 11.382 1.741 1.00 94.12 81 VAL A C 1
ATOM 607 O O . VAL A 1 81 ? 4.259 12.047 2.763 1.00 94.12 81 VAL A O 1
ATOM 610 N N . GLU A 1 82 ? 4.099 11.896 0.550 1.00 94.06 82 GLU A N 1
ATOM 611 C CA . GLU A 1 82 ? 3.477 13.211 0.377 1.00 94.06 82 GLU A CA 1
ATOM 612 C C . GLU A 1 82 ? 1.987 13.166 0.724 1.00 94.06 82 GLU A C 1
ATOM 614 O O . GLU A 1 82 ? 1.439 14.126 1.266 1.00 94.06 82 GLU A O 1
ATOM 619 N N . ARG A 1 83 ? 1.315 12.067 0.368 1.00 93.75 83 ARG A N 1
ATOM 620 C CA . ARG A 1 83 ? -0.133 11.928 0.526 1.00 93.75 83 ARG A CA 1
ATOM 621 C C . ARG A 1 83 ? -0.574 10.471 0.497 1.00 93.75 83 ARG A C 1
ATOM 623 O O . ARG A 1 83 ? -0.077 9.686 -0.309 1.00 93.75 83 ARG A O 1
ATOM 630 N N . ILE A 1 84 ? -1.599 10.154 1.286 1.00 94.88 84 ILE A N 1
ATOM 631 C CA . ILE A 1 84 ? -2.306 8.872 1.246 1.00 94.88 84 ILE A CA 1
ATOM 632 C C . ILE A 1 84 ? -3.738 9.114 0.751 1.00 94.88 84 ILE A C 1
ATOM 634 O O . ILE A 1 84 ? -4.513 9.815 1.396 1.00 94.88 84 ILE A O 1
ATOM 638 N N . ASP A 1 85 ? -4.109 8.543 -0.396 1.00 94.88 85 ASP A N 1
ATOM 639 C CA . ASP A 1 85 ? -5.498 8.525 -0.860 1.00 94.88 85 ASP A CA 1
ATOM 640 C C . ASP A 1 85 ? -6.151 7.200 -0.425 1.00 94.88 85 ASP A C 1
ATOM 642 O O . ASP A 1 85 ? -5.824 6.130 -0.948 1.00 94.88 85 ASP A O 1
ATOM 646 N N . VAL A 1 86 ? -7.081 7.261 0.533 1.00 94.81 86 VAL A N 1
ATOM 647 C CA . VAL A 1 86 ? -7.823 6.088 1.028 1.00 94.81 86 VAL A CA 1
ATOM 648 C C . VAL A 1 86 ? -9.221 6.043 0.411 1.00 94.81 86 VAL A C 1
ATOM 650 O O . VAL A 1 86 ? -10.019 6.969 0.553 1.00 94.81 86 VAL A O 1
ATOM 653 N N . ALA A 1 87 ? -9.547 4.936 -0.251 1.00 95.12 87 ALA A N 1
ATOM 654 C CA . ALA A 1 87 ? -10.839 4.686 -0.877 1.00 95.12 87 ALA A CA 1
ATOM 655 C C . ALA A 1 87 ? -11.362 3.284 -0.534 1.00 95.12 87 ALA A C 1
ATOM 657 O O . ALA A 1 87 ? -10.660 2.440 0.016 1.00 95.12 87 ALA A O 1
ATOM 658 N N . ARG A 1 88 ? -12.635 3.020 -0.853 1.00 94.75 88 ARG A N 1
ATOM 659 C CA . ARG A 1 88 ? -13.325 1.801 -0.397 1.00 94.75 88 ARG A CA 1
ATOM 660 C C . ARG A 1 88 ? -12.726 0.502 -0.942 1.00 94.75 88 ARG A C 1
ATOM 662 O O . ARG A 1 88 ? -12.885 -0.542 -0.309 1.00 94.75 88 ARG A O 1
ATOM 669 N N . ASP A 1 89 ? -12.093 0.588 -2.102 1.00 94.06 89 ASP A N 1
ATOM 670 C CA . ASP A 1 89 ? -11.536 -0.510 -2.887 1.00 94.06 89 ASP A CA 1
ATOM 671 C C . ASP A 1 89 ? -10.017 -0.392 -3.095 1.00 94.06 89 ASP A C 1
ATOM 673 O O . ASP A 1 89 ? -9.421 -1.261 -3.732 1.00 94.06 89 ASP A O 1
ATOM 677 N N . HIS A 1 90 ? -9.381 0.673 -2.595 1.00 95.25 90 HIS A N 1
ATOM 678 C CA . HIS A 1 90 ? 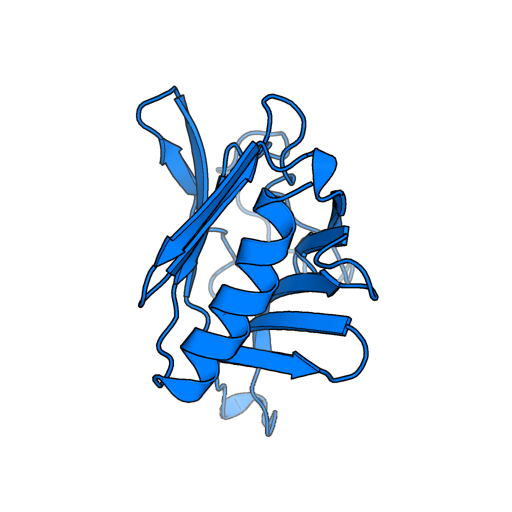-7.940 0.854 -2.717 1.00 95.25 90 HIS A CA 1
ATOM 679 C C . HIS A 1 90 ? -7.355 1.832 -1.698 1.00 95.25 90 HIS A C 1
ATOM 681 O O . HIS A 1 90 ? -8.035 2.720 -1.190 1.00 95.25 90 HIS A O 1
ATOM 687 N N . VAL A 1 91 ? -6.051 1.706 -1.473 1.00 95.75 91 VAL A N 1
ATOM 688 C CA . VAL A 1 91 ? -5.203 2.737 -0.875 1.00 95.75 91 VAL A CA 1
ATOM 689 C C . VAL A 1 91 ? -4.104 3.101 -1.865 1.00 95.75 91 VAL A C 1
ATOM 691 O O . VAL A 1 91 ? -3.555 2.230 -2.544 1.00 95.75 91 VAL A O 1
ATOM 694 N N . ARG A 1 92 ? -3.786 4.388 -1.969 1.00 95.31 92 ARG A N 1
ATOM 695 C CA . ARG A 1 92 ? -2.670 4.883 -2.770 1.00 95.31 92 ARG A CA 1
ATOM 696 C C . ARG A 1 92 ? -1.740 5.722 -1.909 1.00 95.31 92 ARG A C 1
ATOM 698 O O . ARG A 1 92 ? -2.178 6.696 -1.310 1.00 95.31 92 ARG A O 1
ATOM 705 N N . PHE A 1 93 ? -0.462 5.377 -1.925 1.00 94.94 93 PHE A N 1
ATOM 706 C CA . PHE A 1 93 ? 0.617 6.148 -1.321 1.00 94.94 93 PHE A CA 1
ATOM 707 C C . PHE A 1 93 ? 1.306 6.937 -2.425 1.00 94.94 93 PHE A C 1
ATOM 709 O O . PHE A 1 93 ? 1.782 6.348 -3.395 1.00 94.94 93 PHE A O 1
ATOM 716 N N . VAL A 1 94 ? 1.307 8.260 -2.316 1.00 94.94 94 VAL A N 1
ATOM 717 C CA . VAL A 1 94 ? 2.035 9.162 -3.210 1.00 94.94 94 VAL A CA 1
ATOM 718 C C . VAL A 1 94 ? 3.292 9.597 -2.480 1.00 94.94 94 VAL A C 1
ATOM 720 O O . VAL A 1 94 ? 3.200 10.137 -1.380 1.00 94.94 94 VAL A O 1
ATOM 723 N N . PHE A 1 95 ? 4.451 9.348 -3.077 1.00 94.50 95 PHE A N 1
ATOM 724 C CA . PHE A 1 95 ? 5.739 9.654 -2.468 1.00 94.50 95 PHE A CA 1
ATOM 725 C C . PHE A 1 95 ? 6.202 11.055 -2.848 1.00 94.50 95 PHE A C 1
ATOM 727 O O . PHE A 1 95 ? 5.926 11.543 -3.948 1.00 94.50 95 PHE A O 1
ATOM 734 N N . ARG A 1 96 ? 6.959 11.687 -1.950 1.00 94.25 96 ARG A N 1
ATOM 735 C CA . ARG A 1 96 ? 7.711 12.895 -2.276 1.00 94.25 96 ARG A CA 1
ATOM 736 C C . ARG A 1 96 ? 8.703 12.565 -3.388 1.00 94.25 96 ARG A C 1
ATOM 738 O O . ARG A 1 96 ? 9.263 11.472 -3.475 1.00 94.25 96 ARG A O 1
ATOM 745 N N . LYS A 1 97 ? 8.923 13.531 -4.274 1.00 90.94 97 LYS A N 1
ATOM 746 C CA . LYS A 1 97 ? 9.811 13.361 -5.427 1.00 90.94 97 LYS A CA 1
ATOM 747 C C . LYS A 1 97 ? 11.237 13.012 -4.978 1.00 90.94 97 LYS A C 1
ATOM 749 O O . LYS A 1 97 ? 11.870 13.849 -4.339 1.00 90.94 97 LYS A O 1
ATOM 754 N N . GLY A 1 98 ? 11.779 11.877 -5.423 1.00 88.94 98 GLY A N 1
ATOM 755 C CA . GLY A 1 98 ? 13.126 11.440 -5.033 1.00 88.94 98 GLY A CA 1
ATOM 756 C C . GLY A 1 98 ? 13.161 10.550 -3.789 1.00 88.94 98 GLY A C 1
ATOM 757 O O . GLY A 1 98 ? 14.250 10.259 -3.304 1.00 88.94 98 GLY A O 1
ATOM 758 N N . GLU A 1 99 ? 12.004 10.211 -3.213 1.00 92.81 99 GLU A N 1
ATOM 759 C CA . GLU A 1 99 ? 11.909 9.539 -1.909 1.00 92.81 99 GLU A CA 1
ATOM 760 C C . GLU A 1 99 ? 11.030 8.280 -1.952 1.00 92.81 99 GLU A C 1
ATOM 762 O O . GLU A 1 99 ? 10.709 7.697 -0.921 1.00 92.81 99 GLU A O 1
ATOM 767 N N . GLY A 1 100 ? 10.602 7.859 -3.142 1.00 88.44 100 GLY A N 1
ATOM 768 C CA . GLY A 1 100 ? 9.752 6.687 -3.296 1.00 88.44 100 GLY A CA 1
ATOM 769 C C . GLY A 1 100 ? 10.483 5.361 -3.142 1.00 88.44 100 GLY A C 1
ATOM 770 O O . GLY A 1 100 ? 11.704 5.265 -3.258 1.00 88.44 100 GLY A O 1
ATOM 771 N N . LEU A 1 101 ? 9.703 4.299 -2.942 1.00 87.69 101 LEU A N 1
ATOM 772 C CA . LEU A 1 101 ? 10.218 2.931 -2.983 1.00 87.69 101 LEU A CA 1
ATOM 773 C C . LEU A 1 101 ? 10.820 2.635 -4.363 1.00 87.69 101 LEU A C 1
ATOM 775 O O . LEU A 1 101 ? 10.276 3.034 -5.394 1.00 87.69 101 LEU A O 1
ATOM 779 N N . GLY A 1 102 ? 11.918 1.887 -4.395 1.00 83.06 102 GLY A N 1
ATOM 780 C CA . GLY A 1 102 ? 12.456 1.369 -5.648 1.00 83.06 102 GLY A CA 1
ATOM 781 C C . GLY A 1 102 ? 11.573 0.243 -6.178 1.00 83.06 102 GLY A C 1
ATOM 782 O O . GLY A 1 102 ? 11.419 -0.784 -5.534 1.00 83.06 102 GLY A O 1
ATOM 783 N N . SER A 1 103 ? 11.019 0.375 -7.373 1.00 75.00 103 SER A N 1
ATOM 784 C CA . SER A 1 103 ? 10.513 -0.782 -8.098 1.00 75.00 103 SER A CA 1
ATOM 785 C C . SER A 1 103 ? 11.702 -1.551 -8.641 1.00 75.00 103 SER A C 1
ATOM 787 O O . SER A 1 103 ? 12.336 -1.165 -9.625 1.00 75.00 103 SER A O 1
ATOM 789 N N . GLY A 1 104 ? 12.031 -2.616 -7.930 1.00 62.53 104 GLY A N 1
ATOM 790 C CA . GLY A 1 104 ? 13.243 -3.378 -8.138 1.00 62.53 104 GLY A CA 1
ATOM 791 C C . GLY A 1 104 ? 13.097 -4.770 -7.556 1.00 62.53 104 GLY A C 1
ATOM 792 O O . GLY A 1 104 ? 12.149 -5.086 -6.835 1.00 62.53 104 GLY A O 1
ATOM 793 N N . ARG A 1 105 ? 14.017 -5.654 -7.922 1.00 55.53 105 ARG A N 1
ATOM 794 C CA . ARG A 1 105 ? 13.949 -7.065 -7.548 1.00 55.53 105 ARG A CA 1
ATOM 795 C C . ARG A 1 105 ? 14.927 -7.343 -6.416 1.00 55.53 105 ARG A C 1
ATOM 797 O O . ARG A 1 105 ? 16.130 -7.364 -6.656 1.00 55.53 105 ARG A O 1
ATOM 804 N N . VAL A 1 106 ? 14.432 -7.666 -5.221 1.00 46.75 106 VAL A N 1
ATOM 805 C CA . VAL A 1 106 ? 15.297 -8.215 -4.169 1.00 46.75 106 VAL A CA 1
ATOM 806 C C . VAL A 1 106 ? 15.459 -9.720 -4.345 1.00 46.75 106 VAL A C 1
ATOM 808 O O . VAL A 1 106 ? 14.511 -10.504 -4.398 1.00 46.75 106 VAL A O 1
ATOM 811 N N . VAL A 1 107 ? 16.720 -10.116 -4.502 1.00 45.12 107 VAL A N 1
ATOM 812 C CA . VAL A 1 107 ? 17.163 -11.503 -4.619 1.00 45.12 107 VAL A CA 1
ATOM 813 C C . VAL A 1 107 ? 17.212 -12.106 -3.218 1.00 45.12 107 VAL A C 1
ATOM 815 O O . VAL A 1 107 ? 18.148 -11.849 -2.467 1.00 45.12 107 VAL A O 1
ATOM 818 N N . LEU A 1 108 ? 16.213 -12.917 -2.864 1.00 43.16 108 LEU A N 1
ATOM 819 C CA . LEU A 1 108 ? 16.213 -13.667 -1.600 1.00 43.16 108 LEU A CA 1
ATOM 820 C C . LEU A 1 108 ? 16.981 -15.006 -1.688 1.00 43.16 108 LEU A C 1
ATOM 822 O O . LEU A 1 108 ? 17.387 -15.535 -0.658 1.00 43.16 108 LEU A O 1
ATOM 826 N N . ASP A 1 109 ? 17.217 -15.557 -2.891 1.00 38.22 109 ASP A N 1
ATOM 827 C CA . ASP A 1 109 ? 18.009 -16.786 -3.104 1.00 38.22 109 ASP A CA 1
ATOM 828 C C . ASP A 1 109 ? 18.665 -16.790 -4.502 1.00 38.22 109 ASP A C 1
ATOM 830 O O . ASP A 1 109 ? 18.007 -16.543 -5.517 1.00 38.22 109 ASP A O 1
ATOM 834 N N . GLU A 1 110 ? 19.957 -17.124 -4.551 1.00 36.97 110 GLU A N 1
ATOM 835 C CA . GLU A 1 110 ? 20.785 -17.286 -5.760 1.00 36.97 110 GLU A CA 1
ATOM 836 C C . GLU A 1 110 ? 20.257 -18.344 -6.754 1.00 36.97 110 GLU A C 1
ATOM 838 O O . GLU A 1 110 ? 20.646 -18.359 -7.917 1.00 36.97 110 GLU A O 1
ATOM 843 N N . ARG A 1 111 ? 19.342 -19.226 -6.332 1.00 34.62 111 ARG A N 1
ATOM 844 C CA . ARG A 1 111 ? 18.729 -20.275 -7.168 1.00 34.62 111 ARG A CA 1
ATOM 845 C C . ARG A 1 111 ? 17.458 -19.843 -7.893 1.00 34.62 111 ARG A C 1
ATOM 847 O O . ARG A 1 111 ? 16.935 -20.612 -8.700 1.00 34.62 111 ARG A O 1
ATOM 854 N N . ILE A 1 112 ? 16.946 -18.645 -7.621 1.00 40.84 112 ILE A N 1
ATOM 855 C CA . ILE A 1 112 ? 15.764 -18.086 -8.290 1.00 40.84 112 ILE A CA 1
ATOM 856 C C . ILE A 1 112 ? 16.238 -17.023 -9.288 1.00 40.84 112 ILE A C 1
ATOM 858 O O . ILE A 1 112 ? 15.887 -15.844 -9.223 1.00 40.84 112 ILE A O 1
ATOM 862 N N . GLU A 1 113 ? 17.066 -17.455 -10.240 1.00 34.56 113 GLU A N 1
ATOM 863 C CA . GLU A 1 113 ? 17.425 -16.662 -11.411 1.00 34.56 113 GLU A CA 1
ATOM 864 C C . GLU A 1 113 ? 16.246 -16.642 -12.386 1.00 34.56 113 GLU A C 1
ATOM 866 O O . GLU A 1 113 ? 15.745 -17.677 -12.827 1.00 34.56 113 GLU A O 1
ATOM 871 N N . VAL A 1 114 ? 15.786 -15.445 -12.743 1.00 40.31 114 VAL A N 1
ATOM 872 C CA . VAL A 1 114 ? 14.813 -15.277 -13.828 1.00 40.31 114 VAL A CA 1
ATOM 873 C C . VAL A 1 114 ? 15.283 -14.104 -14.668 1.00 40.31 114 VAL A C 1
ATOM 875 O O . VAL A 1 114 ? 15.060 -12.956 -14.314 1.00 40.31 114 VAL A O 1
ATOM 878 N N . PHE A 1 115 ? 16.004 -14.383 -15.741 1.00 39.59 115 PHE A N 1
ATOM 879 C CA . PHE A 1 115 ? 16.494 -13.365 -16.663 1.00 39.59 115 PHE A CA 1
ATOM 880 C C . PHE A 1 115 ? 15.357 -12.905 -17.569 1.00 39.59 115 PHE A C 1
ATOM 882 O O .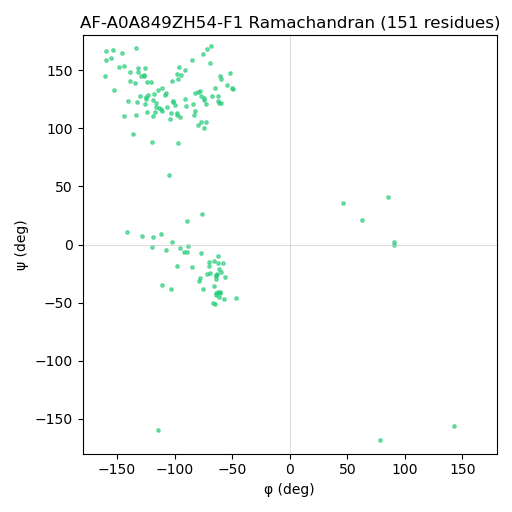 PHE A 1 115 ? 14.750 -13.752 -18.223 1.00 39.59 115 PHE A O 1
ATOM 889 N N . GLU A 1 116 ? 15.098 -11.599 -17.666 1.00 43.56 116 GLU A N 1
ATOM 890 C CA . GLU A 1 116 ? 14.320 -11.063 -18.784 1.00 43.56 116 GLU A CA 1
ATOM 891 C C . GLU A 1 116 ? 14.870 -9.727 -19.299 1.00 43.56 116 GLU A C 1
ATOM 893 O O . GLU A 1 116 ? 14.986 -8.740 -18.583 1.00 43.56 116 GLU A O 1
ATOM 898 N N . GLU A 1 117 ? 15.167 -9.737 -20.596 1.00 44.16 117 GLU A N 1
ATOM 899 C CA . GLU A 1 117 ? 15.981 -8.800 -21.379 1.00 44.16 117 GLU A CA 1
ATOM 900 C C . GLU A 1 117 ? 15.296 -7.452 -21.719 1.00 44.16 117 GLU A C 1
ATOM 902 O O . GLU A 1 117 ? 15.593 -6.864 -22.754 1.00 44.16 117 GLU A O 1
ATOM 907 N N . MET A 1 118 ? 14.328 -6.969 -20.927 1.00 39.25 118 MET A N 1
ATOM 908 C CA . MET A 1 118 ? 13.407 -5.896 -21.375 1.00 39.25 118 MET A CA 1
ATOM 909 C C . MET A 1 118 ? 13.019 -4.837 -20.320 1.00 39.25 118 MET A C 1
ATOM 911 O O . MET A 1 118 ? 12.098 -4.058 -20.569 1.00 39.25 118 MET A O 1
ATOM 915 N N . LEU A 1 119 ? 13.670 -4.789 -19.155 1.00 46.25 119 LEU A N 1
ATOM 916 C CA . LEU A 1 119 ? 13.508 -3.677 -18.203 1.00 46.25 119 LEU A CA 1
ATOM 917 C C . LEU A 1 119 ? 14.633 -2.643 -18.407 1.00 46.25 119 LEU A C 1
ATOM 919 O O . LEU A 1 119 ? 15.696 -3.023 -18.901 1.00 46.25 119 LEU A O 1
ATOM 923 N N . PRO A 1 120 ? 14.415 -1.349 -18.092 1.00 48.41 120 PRO A N 1
ATOM 924 C CA . PRO A 1 120 ? 15.515 -0.388 -17.995 1.00 48.41 120 PRO A CA 1
ATOM 925 C C . PRO A 1 120 ? 16.604 -0.938 -17.061 1.00 48.41 120 PRO A C 1
ATOM 927 O O . PRO A 1 120 ? 16.302 -1.697 -16.145 1.00 48.41 120 PRO A O 1
ATOM 930 N N . GLU A 1 121 ? 17.866 -0.599 -17.330 1.00 51.09 121 GLU A N 1
ATOM 931 C CA . GLU A 1 121 ? 19.036 -1.187 -16.652 1.00 51.09 121 GLU A CA 1
ATOM 932 C C . GLU A 1 121 ? 19.086 -0.913 -15.133 1.00 51.09 121 GLU A C 1
ATOM 934 O O . GLU A 1 121 ? 19.867 -1.563 -14.441 1.00 51.09 121 GLU A O 1
ATOM 939 N N . ASP A 1 122 ? 18.221 -0.030 -14.618 1.00 55.31 122 ASP A N 1
ATOM 940 C CA . ASP A 1 122 ? 18.200 0.445 -13.234 1.00 55.31 122 ASP A CA 1
ATOM 941 C C . ASP A 1 122 ? 16.824 0.251 -12.563 1.00 55.31 122 ASP A C 1
ATOM 943 O O . ASP A 1 122 ? 15.778 0.290 -13.223 1.00 55.31 122 ASP A O 1
ATOM 947 N N . ASP A 1 123 ? 16.836 0.088 -11.233 1.00 66.94 123 ASP A N 1
ATOM 948 C CA . ASP A 1 123 ? 15.641 0.122 -10.382 1.00 66.94 123 ASP A CA 1
ATOM 949 C C . ASP A 1 123 ? 14.860 1.431 -10.604 1.00 66.94 123 ASP A C 1
ATOM 951 O O . ASP A 1 123 ? 15.436 2.519 -10.700 1.00 66.94 123 ASP A O 1
ATOM 955 N N . VAL A 1 124 ? 13.531 1.343 -10.693 1.00 76.75 124 VAL A N 1
ATOM 956 C CA . VAL A 1 124 ? 12.676 2.501 -10.990 1.00 76.75 124 VAL A CA 1
ATOM 957 C C . VAL A 1 124 ? 12.100 3.061 -9.702 1.00 76.75 124 VAL A C 1
ATOM 959 O O . VAL A 1 124 ? 11.234 2.440 -9.102 1.00 76.75 124 VAL A O 1
ATOM 962 N N . GLU A 1 125 ? 12.511 4.257 -9.297 1.00 86.88 125 GLU A N 1
ATOM 963 C CA . GLU A 1 125 ? 11.896 4.937 -8.154 1.00 86.88 125 GLU A CA 1
ATOM 964 C C . GLU A 1 125 ? 10.408 5.236 -8.417 1.00 86.88 125 GLU A C 1
ATOM 966 O O . GLU A 1 125 ? 10.032 5.807 -9.448 1.00 86.88 125 GLU A O 1
ATOM 971 N N . LEU A 1 126 ? 9.549 4.820 -7.487 1.00 89.44 126 LEU A N 1
ATOM 972 C CA . LEU A 1 126 ? 8.106 4.968 -7.601 1.00 89.44 126 LEU A CA 1
ATOM 973 C C . LEU A 1 126 ? 7.657 6.366 -7.186 1.00 89.44 126 LEU A C 1
ATOM 975 O O . LEU A 1 126 ? 7.941 6.833 -6.093 1.00 89.44 126 LEU A O 1
ATOM 979 N N . ALA A 1 127 ? 6.842 7.001 -8.020 1.00 92.88 127 ALA A N 1
ATOM 980 C CA . ALA A 1 127 ? 6.089 8.185 -7.618 1.00 92.88 127 ALA A CA 1
ATOM 981 C C . ALA A 1 127 ? 4.860 7.807 -6.777 1.00 92.88 127 ALA A C 1
ATOM 983 O O . ALA A 1 127 ? 4.409 8.586 -5.938 1.00 92.88 127 ALA A O 1
ATOM 984 N N . SER A 1 128 ? 4.301 6.609 -6.988 1.00 94.06 128 SER A N 1
ATOM 985 C CA . SER A 1 128 ? 3.224 6.101 -6.141 1.00 94.06 128 SER A CA 1
ATOM 986 C C . SER A 1 128 ? 3.114 4.576 -6.109 1.00 94.06 128 SER A C 1
ATOM 988 O O . SER A 1 128 ? 3.588 3.861 -6.996 1.00 94.06 128 SER A O 1
ATOM 990 N N . LEU A 1 129 ? 2.439 4.086 -5.071 1.00 92.69 129 LEU A N 1
ATOM 991 C CA . LEU A 1 129 ? 2.046 2.694 -4.900 1.00 92.69 129 LEU A CA 1
ATOM 992 C C . LEU A 1 129 ? 0.535 2.618 -4.674 1.00 92.69 129 LEU A C 1
ATOM 994 O O . LEU A 1 129 ? 0.009 3.249 -3.760 1.00 92.69 129 LEU A O 1
ATOM 998 N N . CYS A 1 130 ? -0.166 1.831 -5.486 1.00 93.31 130 CYS A N 1
ATOM 999 C CA . CYS A 1 130 ? -1.615 1.658 -5.412 1.00 93.31 130 CYS A CA 1
ATOM 1000 C C . CYS A 1 130 ? -1.974 0.203 -5.086 1.00 93.31 130 CYS A C 1
ATOM 1002 O O . CYS A 1 130 ? -1.773 -0.701 -5.900 1.00 93.31 130 CYS A O 1
ATOM 1004 N N . VAL A 1 131 ? -2.550 -0.025 -3.909 1.00 93.38 131 VAL A N 1
ATOM 1005 C CA . VAL A 1 131 ? -2.991 -1.347 -3.459 1.00 93.38 131 VAL A CA 1
ATOM 1006 C C . VAL A 1 131 ? -4.504 -1.420 -3.522 1.00 93.38 131 VAL A C 1
ATOM 1008 O O . VAL A 1 131 ? -5.196 -0.670 -2.838 1.00 93.38 131 VAL A O 1
ATOM 1011 N N . ARG A 1 132 ? -5.029 -2.336 -4.334 1.00 93.94 132 ARG A N 1
ATOM 1012 C CA . ARG A 1 132 ? -6.470 -2.596 -4.435 1.00 93.94 132 ARG A CA 1
ATOM 1013 C C . ARG A 1 132 ? -6.877 -3.737 -3.516 1.00 93.94 132 ARG A C 1
ATOM 1015 O O . ARG A 1 132 ? -6.116 -4.683 -3.357 1.00 93.94 132 ARG A O 1
ATOM 1022 N N . PHE A 1 133 ? -8.073 -3.686 -2.943 1.00 93.56 133 PHE A N 1
ATOM 1023 C CA . PHE A 1 133 ? -8.579 -4.714 -2.030 1.00 93.56 133 PHE A CA 1
ATOM 1024 C C . PHE A 1 133 ? -10.109 -4.783 -2.028 1.00 93.56 133 PHE A C 1
ATOM 1026 O O . PHE A 1 133 ? -10.796 -3.878 -2.496 1.00 93.56 133 PHE A O 1
ATOM 1033 N N . GLU A 1 134 ? -10.650 -5.851 -1.441 1.00 93.75 134 GLU A N 1
ATOM 1034 C CA . GLU A 1 134 ? -12.073 -5.9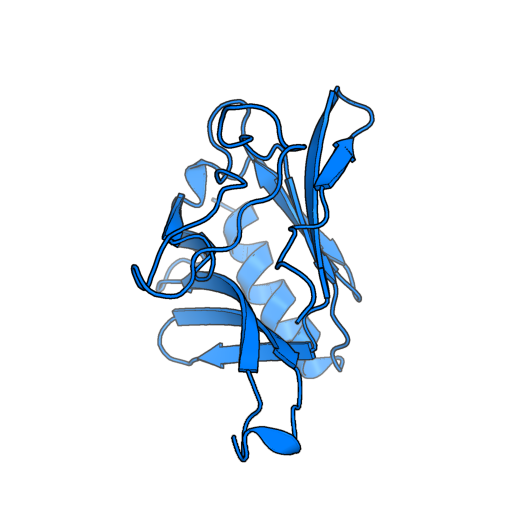71 -1.122 1.00 93.75 134 GLU A CA 1
ATOM 1035 C C . GLU A 1 134 ? -12.233 -6.252 0.378 1.00 93.75 134 GLU A C 1
ATOM 1037 O O . GLU A 1 134 ? -11.814 -7.293 0.885 1.00 93.75 134 GLU A O 1
ATOM 1042 N N . LEU A 1 135 ? -12.825 -5.300 1.103 1.00 91.19 135 LEU A N 1
ATOM 1043 C CA . LEU A 1 135 ? -13.023 -5.377 2.553 1.00 91.19 135 LEU A CA 1
ATOM 1044 C C . LEU A 1 135 ? -14.485 -5.158 2.919 1.00 91.19 135 LEU A C 1
ATOM 1046 O O . LEU A 1 135 ? -15.166 -4.320 2.328 1.00 91.19 135 LEU A O 1
ATOM 1050 N N . ASP A 1 136 ? -14.954 -5.836 3.963 1.00 93.25 136 ASP A N 1
ATOM 1051 C CA . ASP A 1 136 ? -16.200 -5.443 4.624 1.00 93.25 136 ASP A CA 1
ATOM 1052 C C . ASP A 1 136 ? -16.046 -4.102 5.363 1.00 93.25 136 ASP A C 1
ATOM 1054 O O . ASP A 1 136 ? -14.963 -3.522 5.443 1.00 93.25 136 ASP A O 1
ATOM 1058 N N . GLU A 1 137 ? -17.165 -3.554 5.832 1.00 93.62 137 GLU A N 1
ATOM 1059 C CA . GLU A 1 137 ? -17.207 -2.207 6.412 1.00 93.62 137 GLU A CA 1
ATOM 1060 C C . GLU A 1 137 ? -16.409 -2.086 7.708 1.00 93.62 137 GLU A C 1
ATOM 1062 O O . GLU A 1 137 ? -15.771 -1.060 7.949 1.00 93.62 137 GLU A O 1
ATOM 1067 N N . ALA A 1 138 ? -16.406 -3.142 8.522 1.00 91.94 138 ALA A N 1
ATOM 1068 C CA . ALA A 1 138 ? -15.690 -3.151 9.787 1.00 91.94 138 ALA A CA 1
ATOM 1069 C C . ALA A 1 138 ? -14.178 -3.092 9.542 1.00 91.94 138 ALA A C 1
ATOM 1071 O O . ALA A 1 138 ? -13.505 -2.213 10.078 1.00 91.94 138 ALA A O 1
ATOM 1072 N N . ARG A 1 139 ? -13.658 -3.965 8.670 1.00 91.12 139 ARG A N 1
ATOM 1073 C CA . ARG A 1 139 ? -12.231 -3.978 8.318 1.00 91.12 139 ARG A CA 1
ATOM 1074 C C . ARG A 1 139 ? -11.795 -2.696 7.620 1.00 91.12 139 ARG A C 1
ATOM 1076 O O . ARG A 1 139 ? -10.746 -2.157 7.952 1.00 91.12 139 ARG A O 1
ATOM 1083 N N . PHE A 1 140 ? -12.606 -2.173 6.701 1.00 94.06 140 PHE A N 1
ATOM 1084 C CA . PHE A 1 140 ? -12.290 -0.911 6.032 1.00 94.06 140 PHE A CA 1
ATOM 1085 C C . PHE A 1 140 ? -12.218 0.267 7.008 1.00 94.06 140 PHE A C 1
ATOM 1087 O O . PHE A 1 140 ? -11.313 1.086 6.900 1.00 94.06 140 PHE A O 1
ATOM 1094 N N . THR A 1 141 ? -13.129 0.334 7.982 1.00 93.00 141 THR A N 1
ATOM 1095 C CA . THR A 1 141 ? -13.116 1.396 8.998 1.00 93.00 141 THR A CA 1
ATOM 1096 C C . THR A 1 141 ? -11.821 1.383 9.809 1.00 93.00 141 THR A C 1
ATOM 1098 O O . THR A 1 141 ? -11.263 2.447 10.057 1.00 93.00 141 THR A O 1
ATOM 1101 N N . VAL A 1 142 ? -11.326 0.197 10.181 1.00 91.38 142 VAL A N 1
ATOM 1102 C CA . VAL A 1 142 ? -10.052 0.049 10.906 1.00 91.38 142 VAL A CA 1
ATOM 1103 C C . VAL A 1 142 ? -8.877 0.507 10.043 1.00 91.38 142 VAL A C 1
ATOM 1105 O O . VAL A 1 142 ? -8.110 1.360 10.474 1.00 91.38 142 VAL A O 1
ATOM 1108 N N . VAL A 1 143 ? -8.773 0.004 8.807 1.00 91.94 143 VAL A N 1
ATOM 1109 C CA . VAL A 1 143 ? -7.702 0.391 7.870 1.00 91.94 143 VAL A CA 1
ATOM 1110 C C . VAL A 1 143 ? -7.695 1.899 7.636 1.00 91.94 143 VAL A C 1
ATOM 1112 O O . VAL A 1 143 ? -6.648 2.532 7.715 1.00 91.94 143 VAL A O 1
ATOM 1115 N N . ARG A 1 144 ? -8.867 2.490 7.383 1.00 92.62 144 ARG A N 1
ATOM 1116 C CA . ARG A 1 144 ? -8.987 3.929 7.162 1.00 92.62 144 ARG A CA 1
ATOM 1117 C C . ARG A 1 144 ? -8.549 4.723 8.393 1.00 92.62 144 ARG A C 1
ATOM 1119 O O . ARG A 1 144 ? -7.788 5.663 8.234 1.00 92.62 144 ARG A O 1
ATOM 1126 N N . ALA A 1 145 ? -8.985 4.332 9.591 1.00 90.50 145 ALA A N 1
ATOM 1127 C CA . ALA A 1 145 ? -8.615 5.026 10.823 1.00 90.50 145 ALA A CA 1
ATOM 1128 C C . ALA A 1 145 ? -7.097 5.018 11.070 1.00 90.50 145 ALA A C 1
ATOM 1130 O O . ALA A 1 145 ? -6.548 6.048 11.442 1.00 90.50 145 ALA A O 1
ATOM 1131 N N . ILE A 1 146 ? -6.431 3.885 10.818 1.00 90.06 146 ILE A N 1
ATOM 1132 C CA . ILE A 1 146 ? -4.969 3.762 10.942 1.00 90.06 146 ILE A CA 1
ATOM 1133 C C . ILE A 1 146 ? -4.255 4.664 9.930 1.00 90.06 146 ILE A C 1
ATOM 1135 O O . ILE A 1 146 ? -3.287 5.329 10.263 1.00 90.06 146 ILE A O 1
ATOM 1139 N N . LEU A 1 147 ? -4.715 4.697 8.679 1.00 90.75 147 LEU A N 1
ATOM 1140 C CA . LEU A 1 147 ? -4.030 5.449 7.624 1.00 90.75 147 LEU A CA 1
ATOM 1141 C C . LEU A 1 147 ? -4.304 6.955 7.671 1.00 90.75 147 LEU A C 1
ATOM 1143 O O . LEU A 1 147 ? -3.447 7.745 7.288 1.00 90.75 147 LEU A O 1
ATOM 1147 N N . GLU A 1 148 ? -5.489 7.367 8.120 1.00 87.75 148 GLU A N 1
ATOM 1148 C CA . GLU A 1 148 ? -5.837 8.784 8.255 1.00 87.75 148 GLU A CA 1
ATOM 1149 C C . GLU A 1 148 ? -5.094 9.453 9.422 1.00 87.75 148 GLU A C 1
ATOM 1151 O O . GLU A 1 148 ? -4.830 10.651 9.336 1.00 87.75 148 GLU A O 1
ATOM 1156 N N . SER A 1 149 ? -4.672 8.707 10.455 1.00 81.38 149 SER A N 1
ATOM 1157 C CA . SER A 1 149 ? -3.872 9.283 11.549 1.00 81.38 149 SER A CA 1
ATOM 1158 C C . SER A 1 149 ? -2.501 9.790 11.080 1.00 81.38 149 SER A C 1
ATOM 1160 O O . SER A 1 149 ? -1.995 10.755 11.641 1.00 81.38 149 SER A O 1
ATOM 1162 N N . ALA A 1 150 ? -1.950 9.231 9.995 1.00 69.56 150 ALA A N 1
ATOM 1163 C CA . ALA A 1 150 ? -0.698 9.692 9.383 1.00 69.56 150 ALA A CA 1
ATOM 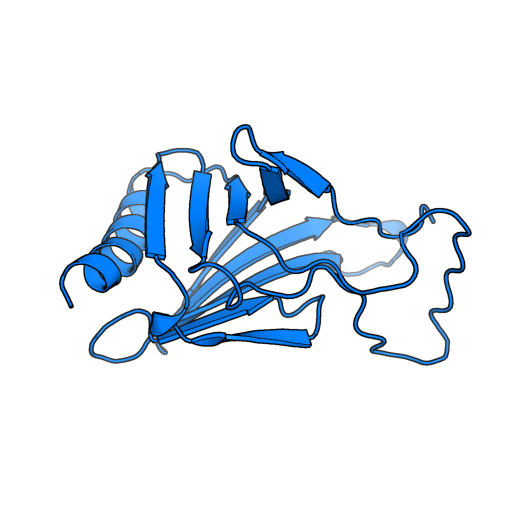1164 C C . ALA A 1 150 ? -0.807 11.056 8.673 1.00 69.56 150 ALA A C 1
ATOM 1166 O O . ALA A 1 150 ? 0.205 11.646 8.315 1.00 69.56 150 ALA A O 1
ATOM 1167 N N . SER A 1 151 ? -2.022 11.554 8.405 1.00 58.84 151 SER A N 1
ATOM 1168 C CA . SER A 1 151 ? -2.235 12.827 7.690 1.00 58.84 151 SER A CA 1
ATOM 1169 C C . SER A 1 151 ? -2.437 14.031 8.623 1.00 58.84 151 SER A C 1
ATOM 1171 O O . SER A 1 151 ? -2.612 15.149 8.136 1.00 58.84 151 SER A O 1
ATOM 1173 N N . GLU A 1 152 ? -2.461 13.813 9.943 1.00 52.88 152 GLU A N 1
ATOM 1174 C CA . GLU A 1 152 ? -2.680 14.855 10.961 1.00 52.88 152 GLU A CA 1
ATOM 1175 C C . GLU A 1 152 ? -1.387 15.315 11.670 1.00 52.88 152 GLU A C 1
ATOM 1177 O O . GLU A 1 152 ? -1.455 16.181 12.548 1.00 52.88 152 GLU A O 1
ATOM 1182 N N . THR A 1 153 ? -0.227 14.771 11.281 1.00 45.25 153 THR A N 1
ATOM 1183 C CA . THR A 1 153 ? 1.113 15.110 11.803 1.00 45.25 153 THR A CA 1
ATOM 1184 C C . THR A 1 153 ? 1.789 16.212 10.984 1.00 45.25 153 THR A C 1
ATOM 1186 O O . THR A 1 153 ? 2.418 17.102 11.607 1.00 45.25 153 THR A O 1
#

Sequence (153 aa):
MKPYRPALSAMPDGGIEQSFQANVVATEEEGLLAFGEVLLDDPRGLPFGTVVHSLLIHCDEDGPEAIEFNDQGNAVEMDSVERIDVARDHVRFVFRKGEGLGSGRVVLDERIEVFEEMLPEDDVELASLCVRFELDEARFTVVRAILESASET

Mean predi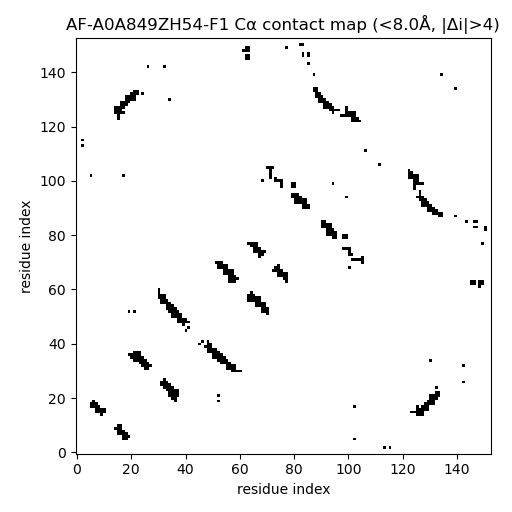cted aligned error: 8.36 Å

Foldseek 3Di:
DPDQDFDWDADPVRFIETEDEFADWDDDPQFKTKGWDFDDDVVVVDPGGDTSWMWIFGADPQATFKIDGVQARDIFTLVQFPDWDQDQFKIKTFGDPPGATWQDGDDPDPVPDDDDDDDPPDTGGGRMYMYTYHDDPVSSVVVCVRRVSSVVD

Radius of gyration: 15.88 Å; Cα contacts (8 Å, |Δi|>4): 290; chains: 1; bounding box: 38×44×41 Å

pLDDT: mean 78.43, std 17.69, range [34.56, 95.75]

Solvent-accessible surface area (backbone atoms only — not comparable to full-atom values): 8949 Å² total; per-residue (Å²): 129,82,75,92,71,85,52,72,44,79,43,99,88,70,40,35,32,39,51,53,64,28,81,40,77,50,75,50,97,85,28,38,41,37,38,25,23,59,49,80,43,73,94,75,71,43,96,80,34,44,79,74,43,36,44,37,33,40,30,61,97,83,27,53,50,31,43,30,37,62,64,36,72,44,66,38,51,42,86,28,46,70,44,76,53,80,53,89,48,34,42,32,44,31,28,36,91,96,43,32,55,60,54,49,84,48,81,88,50,94,86,72,77,74,90,70,100,79,66,74,99,62,69,43,63,23,36,27,43,36,43,31,43,85,62,58,70,69,61,44,52,53,54,48,56,49,59,54,46,55,75,78,118